Protein AF-A0A1A6GFJ4-F1 (afdb_monomer_lite)

Organism: Neotoma lepida (NCBI:txid56216)

Sequence (176 aa):
KAIGGKKDRSLFLFTDLIVCTTLKRKSGSLRRSSMSLYTAASVIDTASKYKMLWKLPLEDTDIIKGASQATNRENIQKAISRLDEDLAILSQMSKLSESLGFPHQSLDDALRDLSAAMHRDLSEKQALCYSLSFPPTKLELCATRPEGTDSFIFEFPHPDARLGFEQAFDEAKRKL

Radius of gyration: 27.98 Å; chains: 1; bounding box: 64×42×84 Å

Foldseek 3Di:
DDPDDDADWDWDDDLFKIWIWHFDPPPPDCPDDDDPPDDPVVPPPPPDRIDTDDMATLVQKDWPDCPVLVVVLVVLVVVLVVLVVVLVVLVVVLVVVVVDPDDDVVVNVVSVVVNVVSVVVSVVSVVVSVVSPDDLQKIWMWGQDPVGIDIDIDGHPDNVVVVVVVVVSVVSSVSD

Structure (mmCIF, N/CA/C/O backbone):
data_AF-A0A1A6GFJ4-F1
#
_entry.id   AF-A0A1A6GFJ4-F1
#
loop_
_atom_site.group_PDB
_atom_site.id
_atom_site.type_symbol
_atom_site.label_atom_id
_atom_site.label_alt_id
_atom_site.label_comp_id
_atom_site.label_asym_id
_atom_site.label_entity_id
_atom_site.label_seq_id
_atom_site.pdbx_PDB_ins_code
_atom_site.Cartn_x
_atom_site.Cartn_y
_atom_site.Cartn_z
_atom_site.occupancy
_atom_site.B_iso_or_equiv
_atom_site.auth_seq_id
_atom_site.auth_comp_id
_atom_site.auth_asym_id
_atom_site.auth_atom_id
_atom_site.pdbx_PDB_model_num
ATOM 1 N N . LYS A 1 1 ? 2.061 -20.038 1.003 1.00 26.20 1 LYS A N 1
ATOM 2 C CA . LYS A 1 1 ? 3.404 -20.649 0.809 1.00 26.20 1 LYS A CA 1
ATOM 3 C C . LYS A 1 1 ? 4.032 -19.986 -0.421 1.00 26.20 1 LYS A C 1
ATOM 5 O O . LYS A 1 1 ? 3.672 -20.348 -1.530 1.00 26.20 1 LYS A O 1
ATOM 10 N N . ALA A 1 2 ? 4.840 -18.936 -0.246 1.00 27.95 2 ALA A N 1
ATOM 11 C CA . ALA A 1 2 ? 5.428 -18.193 -1.365 1.00 27.95 2 ALA A CA 1
ATOM 12 C C . ALA A 1 2 ? 6.559 -19.024 -1.993 1.00 27.95 2 ALA A C 1
ATOM 14 O O . ALA A 1 2 ? 7.604 -19.238 -1.381 1.00 27.95 2 ALA A O 1
ATOM 15 N N . ILE A 1 3 ? 6.312 -19.564 -3.183 1.00 35.88 3 ILE A N 1
ATOM 16 C CA . ILE A 1 3 ? 7.264 -20.379 -3.938 1.00 35.88 3 ILE A CA 1
ATOM 17 C C . ILE A 1 3 ? 8.078 -19.423 -4.809 1.00 35.88 3 ILE A C 1
ATOM 19 O O . ILE A 1 3 ? 7.618 -18.982 -5.856 1.00 35.88 3 ILE A O 1
ATOM 23 N N . GLY A 1 4 ? 9.289 -19.082 -4.378 1.00 42.97 4 GLY A N 1
ATOM 24 C CA . GLY A 1 4 ? 10.203 -18.295 -5.200 1.00 42.97 4 GLY A CA 1
ATOM 25 C C . GLY A 1 4 ? 11.355 -17.731 -4.390 1.00 42.97 4 GLY A C 1
ATOM 26 O O . GLY A 1 4 ? 11.230 -16.665 -3.801 1.00 42.97 4 GLY A O 1
ATOM 27 N N . GLY A 1 5 ? 12.490 -18.435 -4.357 1.00 54.53 5 GLY A N 1
ATOM 28 C CA . GLY A 1 5 ? 13.730 -17.849 -3.844 1.00 54.53 5 GLY A CA 1
ATOM 29 C C . GLY A 1 5 ? 14.058 -16.548 -4.584 1.00 54.53 5 GLY A C 1
ATOM 30 O O . GLY A 1 5 ? 13.747 -16.429 -5.773 1.00 54.53 5 GLY A O 1
ATOM 31 N N . LYS A 1 6 ? 14.679 -15.584 -3.891 1.00 71.38 6 LYS A N 1
ATOM 32 C CA . LYS A 1 6 ? 15.153 -14.335 -4.503 1.00 71.38 6 LYS A CA 1
ATOM 33 C C . LYS A 1 6 ? 16.087 -14.692 -5.662 1.00 71.38 6 LYS A C 1
ATOM 35 O O . LYS A 1 6 ? 17.059 -15.423 -5.476 1.00 71.38 6 LYS A O 1
ATOM 40 N N . LYS A 1 7 ? 15.755 -14.253 -6.875 1.00 87.94 7 LYS A N 1
ATOM 41 C CA . LYS A 1 7 ? 16.585 -14.471 -8.061 1.00 87.94 7 LYS A CA 1
ATOM 42 C C . LYS A 1 7 ? 16.907 -13.120 -8.671 1.00 87.94 7 LYS A C 1
ATOM 44 O O . LYS A 1 7 ? 15.986 -12.380 -8.996 1.00 87.94 7 LYS A O 1
ATOM 49 N N . ASP A 1 8 ? 18.184 -12.870 -8.920 1.00 89.88 8 ASP A N 1
ATOM 50 C CA . ASP A 1 8 ? 18.610 -11.614 -9.526 1.00 89.88 8 ASP A CA 1
ATOM 51 C C . ASP A 1 8 ? 18.043 -11.464 -10.940 1.00 89.88 8 ASP A C 1
ATOM 53 O O . ASP A 1 8 ? 18.023 -12.403 -11.759 1.00 89.88 8 ASP A O 1
ATOM 57 N N . ARG A 1 9 ? 17.540 -10.262 -11.207 1.00 93.25 9 ARG A N 1
ATOM 58 C CA . ARG A 1 9 ? 16.952 -9.848 -12.477 1.00 93.25 9 ARG A CA 1
ATOM 59 C C . ARG A 1 9 ? 17.570 -8.537 -12.909 1.00 93.25 9 ARG A C 1
ATOM 61 O O . ARG A 1 9 ? 17.915 -7.708 -12.076 1.00 93.25 9 ARG A O 1
ATOM 68 N N . SER A 1 10 ? 17.679 -8.354 -14.217 1.00 93.25 10 SER A N 1
ATOM 69 C CA . SER A 1 10 ? 18.018 -7.058 -14.797 1.00 93.25 10 SER A CA 1
ATOM 70 C C . SER A 1 10 ? 16.806 -6.548 -15.556 1.00 93.25 10 SER A C 1
ATOM 72 O O . SER A 1 10 ? 16.303 -7.241 -16.448 1.00 93.25 10 SER A O 1
ATOM 74 N N . LEU A 1 11 ? 16.338 -5.369 -15.152 1.00 94.94 11 LEU A N 1
ATOM 75 C CA . LEU A 1 11 ? 15.303 -4.608 -15.834 1.00 94.94 11 LEU A CA 1
ATOM 76 C C . LEU A 1 11 ? 15.967 -3.625 -16.792 1.00 94.94 11 LEU A C 1
ATOM 78 O O . LEU A 1 11 ? 16.895 -2.914 -16.410 1.00 94.94 11 LEU A O 1
ATOM 82 N N . PHE A 1 12 ? 15.481 -3.601 -18.024 1.00 95.38 12 PHE A N 1
ATOM 83 C CA . PHE A 1 12 ? 15.865 -2.630 -19.035 1.00 95.38 12 PHE A CA 1
ATOM 84 C C . PHE A 1 12 ? 14.621 -1.837 -19.407 1.00 95.38 12 PHE A C 1
ATOM 86 O O . PHE A 1 12 ? 13.640 -2.414 -19.878 1.00 95.38 12 PHE A O 1
ATOM 93 N N . LEU A 1 13 ? 14.665 -0.534 -19.148 1.00 96.88 13 LEU A N 1
ATOM 94 C CA . LEU A 1 13 ? 13.612 0.405 -19.497 1.00 96.88 13 LEU A CA 1
ATOM 95 C C . LEU A 1 13 ? 14.000 1.106 -20.799 1.00 96.88 13 LEU A C 1
ATOM 97 O O . LEU A 1 13 ? 15.065 1.716 -20.881 1.00 96.88 13 LEU A O 1
ATOM 101 N N . PHE A 1 14 ? 13.142 0.990 -21.800 1.00 95.75 14 PHE A N 1
ATOM 102 C CA . PHE A 1 14 ? 13.232 1.705 -23.067 1.00 95.75 14 PHE A CA 1
ATOM 103 C C . PHE A 1 14 ? 12.116 2.756 -23.119 1.00 95.75 14 PHE A C 1
ATOM 105 O O . PHE A 1 14 ? 11.364 2.917 -22.161 1.00 95.75 14 PHE A O 1
ATOM 112 N N . THR A 1 15 ? 12.011 3.491 -24.223 1.00 94.31 15 THR A N 1
ATOM 113 C CA . THR A 1 15 ? 11.001 4.547 -24.387 1.00 94.31 15 THR A CA 1
ATOM 114 C C . THR A 1 15 ? 9.574 4.014 -24.457 1.00 94.31 15 THR A C 1
ATOM 116 O O . THR A 1 15 ? 8.662 4.705 -24.031 1.00 94.31 15 THR A O 1
ATOM 119 N N . ASP A 1 16 ? 9.389 2.798 -24.967 1.00 95.00 16 ASP A N 1
ATOM 120 C CA . AS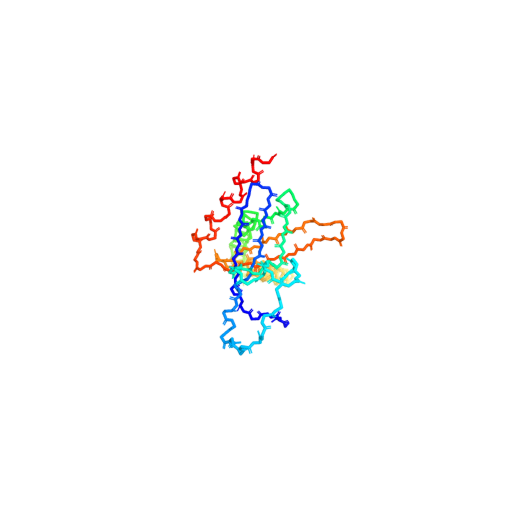P A 1 16 ? 8.098 2.178 -25.293 1.00 95.00 16 ASP A CA 1
ATOM 121 C C . ASP A 1 16 ? 7.903 0.792 -24.675 1.00 95.00 16 ASP A C 1
ATOM 123 O O . ASP A 1 16 ? 6.805 0.236 -24.709 1.00 95.00 16 ASP A O 1
ATOM 127 N N . LEU A 1 17 ? 8.953 0.220 -24.090 1.00 96.19 17 LEU A N 1
ATOM 128 C CA . LEU A 1 17 ? 8.920 -1.134 -23.565 1.00 96.19 17 LEU A CA 1
ATOM 129 C C . LEU A 1 17 ? 9.782 -1.296 -22.315 1.00 96.19 17 LEU A C 1
ATOM 131 O O . LEU A 1 17 ? 10.783 -0.610 -22.101 1.00 96.19 17 LEU A O 1
ATOM 135 N N . ILE A 1 18 ? 9.414 -2.279 -21.505 1.00 96.69 18 ILE A N 1
ATOM 136 C CA . ILE A 1 18 ? 10.206 -2.749 -20.375 1.00 96.69 18 ILE A CA 1
ATOM 137 C C . ILE A 1 18 ? 10.537 -4.228 -20.559 1.00 96.69 18 ILE A C 1
ATOM 139 O O . ILE A 1 18 ? 9.681 -5.050 -20.890 1.00 96.69 18 ILE A O 1
ATOM 143 N N . VAL A 1 19 ? 11.805 -4.585 -20.345 1.00 96.38 19 VAL A N 1
ATOM 144 C CA . VAL A 1 19 ? 12.305 -5.956 -20.503 1.00 96.38 19 VAL A CA 1
ATOM 145 C C . VAL A 1 19 ? 12.879 -6.461 -19.193 1.00 96.38 19 VAL A C 1
ATOM 147 O O . VAL A 1 19 ? 13.763 -5.837 -18.607 1.00 96.38 19 VAL A O 1
ATOM 150 N N . CYS A 1 20 ? 12.446 -7.649 -18.777 1.00 95.62 20 CYS A N 1
ATOM 151 C CA . CYS A 1 20 ? 13.065 -8.377 -17.681 1.00 95.62 20 CYS A CA 1
ATOM 152 C C . CYS A 1 20 ? 13.935 -9.510 -18.212 1.00 95.62 20 CYS A C 1
ATOM 154 O O . CYS A 1 20 ? 13.527 -10.326 -19.044 1.00 95.62 20 CYS A O 1
ATOM 156 N N . THR A 1 21 ? 15.145 -9.595 -17.677 1.00 94.56 21 THR A N 1
ATOM 157 C CA . THR A 1 21 ? 16.118 -10.620 -18.041 1.00 94.56 21 THR A CA 1
ATOM 158 C C . THR A 1 21 ? 16.730 -11.268 -16.805 1.00 94.56 21 THR A C 1
ATOM 160 O O . THR A 1 21 ? 16.633 -10.771 -15.680 1.00 94.56 21 THR A O 1
ATOM 163 N N . THR A 1 22 ? 17.407 -12.389 -17.019 1.00 92.94 22 THR A N 1
ATOM 164 C CA . THR A 1 22 ? 18.316 -12.988 -16.045 1.00 92.94 22 THR A CA 1
ATOM 165 C C . THR A 1 22 ? 19.691 -13.176 -16.667 1.00 92.94 22 THR A C 1
ATOM 167 O O . THR A 1 22 ? 19.824 -13.331 -17.883 1.00 92.94 22 THR A O 1
ATOM 170 N N . LEU A 1 23 ? 20.728 -13.171 -15.839 1.00 89.00 23 LEU A N 1
ATOM 171 C CA . LEU A 1 23 ? 22.085 -13.412 -16.300 1.00 89.00 23 LEU A CA 1
ATOM 172 C C . LEU A 1 23 ? 22.240 -14.877 -16.730 1.00 89.00 23 LEU A C 1
ATOM 174 O O . LEU A 1 23 ? 21.930 -15.788 -15.955 1.00 89.00 23 LEU A O 1
ATOM 178 N N . LYS A 1 24 ? 22.752 -15.132 -17.941 1.00 85.38 24 LYS A N 1
ATOM 179 C CA . LYS A 1 24 ? 23.176 -16.489 -18.302 1.00 85.38 24 LYS A CA 1
ATOM 180 C C . LYS A 1 24 ? 24.364 -16.844 -17.406 1.00 85.38 24 LYS A C 1
ATOM 182 O O . LYS A 1 24 ? 25.366 -16.129 -17.379 1.00 85.38 24 LYS A O 1
ATOM 187 N N . ARG A 1 25 ? 24.276 -17.944 -16.652 1.00 71.62 25 ARG A N 1
ATOM 188 C CA . ARG A 1 25 ? 25.460 -18.482 -15.966 1.00 71.62 25 ARG A CA 1
ATOM 189 C C . ARG A 1 25 ? 26.481 -18.837 -17.043 1.00 71.62 25 ARG A C 1
ATOM 191 O O . ARG A 1 25 ? 26.121 -19.507 -18.010 1.00 71.62 25 ARG A O 1
ATOM 198 N N . LYS A 1 26 ? 27.739 -18.415 -16.881 1.00 63.22 26 LYS A N 1
ATOM 199 C CA . LYS A 1 26 ? 28.838 -18.947 -17.694 1.00 63.22 26 LYS A CA 1
ATOM 200 C C . LYS A 1 26 ? 28.869 -20.454 -1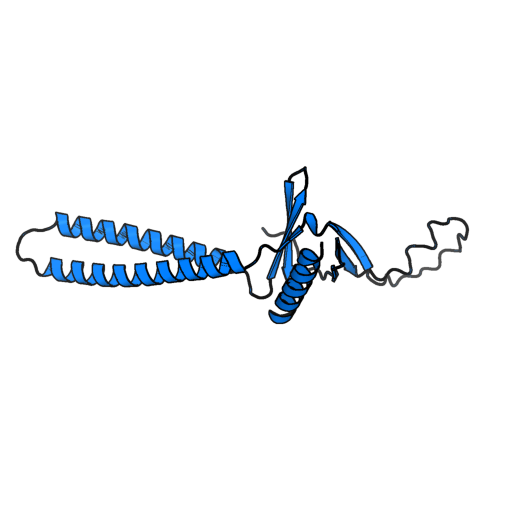7.449 1.00 63.22 26 LYS A C 1
ATOM 202 O O . LYS A 1 26 ? 29.291 -20.889 -16.382 1.00 63.22 26 LYS A O 1
ATOM 207 N N . SER A 1 27 ? 28.351 -21.241 -18.388 1.00 52.84 27 SER A N 1
ATOM 208 C CA . SER A 1 27 ? 28.453 -22.694 -18.317 1.00 52.84 27 SER A CA 1
ATOM 209 C C . SER A 1 27 ? 29.914 -23.054 -18.561 1.00 52.84 27 SER A C 1
ATOM 211 O O . SER A 1 27 ? 30.377 -23.127 -19.697 1.00 52.84 27 SER A O 1
ATOM 213 N N . GLY A 1 28 ? 30.676 -23.178 -17.476 1.00 56.59 28 GLY A N 1
ATOM 214 C CA . GLY A 1 28 ? 32.055 -23.644 -17.486 1.00 56.59 28 GLY A CA 1
ATOM 215 C C . GLY A 1 28 ? 32.105 -25.146 -17.732 1.00 56.59 28 GLY A C 1
ATOM 216 O O . GLY A 1 28 ? 32.397 -25.912 -16.824 1.00 56.59 28 GLY A O 1
ATOM 217 N N . SER A 1 29 ? 31.791 -25.580 -18.950 1.00 47.69 29 SER A N 1
ATOM 218 C CA . SER A 1 29 ? 32.209 -26.886 -19.454 1.00 47.69 29 SER A CA 1
ATOM 219 C C . SER A 1 29 ? 32.197 -26.865 -20.975 1.00 47.69 29 SER A C 1
ATOM 221 O O . SER A 1 29 ? 31.278 -27.346 -21.633 1.00 47.69 29 SER A O 1
ATOM 223 N N . LEU A 1 30 ? 33.243 -26.275 -21.551 1.00 50.09 30 LEU A N 1
ATOM 224 C CA . LEU A 1 30 ? 33.555 -26.443 -22.962 1.00 50.09 30 LEU A CA 1
ATOM 225 C C . LEU A 1 30 ? 34.205 -27.827 -23.134 1.00 50.09 30 LEU A C 1
ATOM 227 O O . LEU A 1 30 ? 35.406 -27.942 -23.372 1.00 50.09 30 LEU A O 1
ATOM 231 N N . ARG A 1 31 ? 33.437 -28.912 -22.966 1.00 55.81 31 ARG A N 1
ATOM 232 C CA . ARG A 1 31 ? 33.874 -30.201 -23.513 1.00 55.81 31 ARG A CA 1
ATOM 233 C C . ARG A 1 31 ? 33.722 -30.106 -25.023 1.00 55.81 31 ARG A C 1
ATOM 235 O O . ARG A 1 31 ? 32.635 -30.243 -25.560 1.00 55.81 31 ARG A O 1
ATOM 242 N N . ARG A 1 32 ? 34.852 -29.781 -25.649 1.00 56.66 32 ARG A N 1
ATOM 243 C CA . ARG A 1 32 ? 35.196 -29.842 -27.071 1.00 56.66 32 ARG A CA 1
ATOM 244 C C . ARG A 1 32 ? 34.301 -30.822 -27.851 1.00 56.66 32 ARG A C 1
ATOM 246 O O . ARG A 1 32 ? 34.631 -31.994 -27.978 1.00 56.66 32 ARG A O 1
ATOM 253 N N . SER A 1 33 ? 33.185 -30.339 -28.386 1.00 46.16 33 SER A N 1
ATOM 254 C CA . SER A 1 33 ? 32.426 -31.038 -29.422 1.00 46.16 33 SER A CA 1
ATOM 255 C C . SER A 1 33 ? 32.731 -30.360 -30.751 1.00 46.16 33 SER A C 1
ATOM 257 O O . SER A 1 33 ? 32.614 -29.142 -30.885 1.00 46.16 33 SER A O 1
ATOM 259 N N . SER A 1 34 ? 33.225 -31.165 -31.685 1.00 50.19 34 SER A N 1
ATOM 260 C CA . SER A 1 34 ? 33.659 -30.811 -33.033 1.00 50.19 34 SER A CA 1
ATOM 261 C C . SER A 1 34 ? 32.699 -29.854 -33.745 1.00 50.19 34 SER A C 1
ATOM 263 O O . SER A 1 34 ? 31.484 -30.025 -33.687 1.00 50.19 34 SER A O 1
ATOM 265 N N . MET A 1 35 ? 33.281 -28.864 -34.427 1.00 47.00 35 MET A N 1
ATOM 266 C CA . MET A 1 35 ? 32.618 -27.889 -35.296 1.00 47.00 35 MET A CA 1
ATOM 267 C C . MET A 1 35 ? 31.485 -28.500 -36.136 1.00 47.00 35 MET A C 1
ATOM 269 O O . MET A 1 35 ? 31.736 -29.353 -36.982 1.00 47.00 35 MET A O 1
ATOM 273 N N . SER A 1 36 ? 30.269 -27.975 -35.971 1.00 45.28 36 SER A N 1
ATOM 274 C CA . SER A 1 36 ? 29.241 -27.975 -37.016 1.00 45.28 36 SER A CA 1
ATOM 275 C C . SER A 1 36 ? 29.074 -26.529 -37.483 1.00 45.28 36 SER A C 1
ATOM 277 O O . SER A 1 36 ? 28.460 -25.711 -36.800 1.00 45.28 36 SER A O 1
ATOM 279 N N . LEU A 1 37 ? 29.714 -26.189 -38.607 1.00 47.44 37 LEU A N 1
ATOM 280 C CA . LEU A 1 37 ? 29.766 -24.833 -39.176 1.00 47.44 37 LEU A CA 1
ATOM 281 C C . LEU A 1 37 ? 28.584 -24.503 -40.108 1.00 47.44 37 LEU A C 1
ATOM 283 O O . LEU A 1 37 ? 28.630 -23.503 -40.816 1.00 47.44 37 LEU A O 1
ATOM 287 N N . TYR A 1 38 ? 27.509 -25.297 -40.112 1.00 45.84 38 TYR A N 1
ATOM 288 C CA . TYR A 1 38 ? 26.430 -25.147 -41.097 1.00 45.84 38 TYR A CA 1
ATOM 289 C C . TYR A 1 38 ? 25.044 -25.152 -40.459 1.00 45.84 38 TYR A C 1
ATOM 291 O O . TYR A 1 38 ? 24.219 -26.031 -40.697 1.00 45.84 38 TYR A O 1
ATOM 299 N N . THR A 1 39 ? 24.762 -24.153 -39.628 1.00 53.16 39 THR A N 1
ATOM 300 C CA . THR A 1 39 ? 23.376 -23.739 -39.370 1.00 53.16 39 THR A CA 1
ATOM 301 C C . THR A 1 39 ? 23.381 -22.307 -38.855 1.00 53.16 39 THR A C 1
ATOM 303 O O . THR A 1 39 ? 23.993 -22.023 -37.834 1.00 53.16 39 THR A O 1
ATOM 306 N N . ALA A 1 40 ? 22.686 -21.388 -39.532 1.00 52.03 40 ALA A N 1
ATOM 307 C CA . ALA A 1 40 ? 22.601 -19.975 -39.135 1.00 52.03 40 ALA A CA 1
ATOM 308 C C . ALA A 1 40 ? 22.084 -19.769 -37.691 1.00 52.03 40 ALA A C 1
ATOM 310 O O . ALA A 1 40 ? 22.301 -18.721 -37.096 1.00 52.03 40 ALA A O 1
ATOM 311 N N . ALA A 1 41 ? 21.457 -20.789 -37.097 1.00 49.38 41 ALA A N 1
ATOM 312 C CA . ALA A 1 41 ? 21.028 -20.805 -35.703 1.00 49.38 41 ALA A CA 1
ATOM 313 C C . ALA A 1 41 ? 22.164 -21.018 -34.673 1.00 49.38 41 ALA A C 1
ATOM 315 O O . ALA A 1 41 ? 21.981 -20.672 -33.508 1.00 49.38 41 ALA A O 1
ATOM 316 N N . SER A 1 42 ? 23.328 -21.570 -35.049 1.00 45.84 42 SER A N 1
ATOM 317 C CA . SER A 1 42 ? 24.394 -21.921 -34.088 1.00 45.84 42 SER A CA 1
ATOM 318 C C . SER A 1 42 ? 25.323 -20.754 -33.723 1.00 45.84 42 SER A C 1
ATOM 320 O O . SER A 1 42 ? 25.977 -20.793 -32.682 1.00 45.84 42 SER A O 1
ATOM 322 N N . VAL A 1 43 ? 25.346 -19.691 -34.532 1.00 49.38 43 VAL A N 1
ATOM 323 C CA . VAL A 1 43 ? 26.194 -18.499 -34.333 1.00 49.38 43 VAL A CA 1
ATOM 324 C C . VAL A 1 43 ? 25.568 -17.425 -33.435 1.00 49.38 43 VAL A C 1
ATOM 326 O O . VAL A 1 43 ? 26.254 -16.479 -33.061 1.00 49.38 43 VAL A O 1
ATOM 329 N N . ILE A 1 44 ? 24.292 -17.551 -33.052 1.00 50.56 44 ILE A N 1
ATOM 330 C CA . ILE A 1 44 ? 23.542 -16.409 -32.497 1.00 50.56 44 ILE A CA 1
ATOM 331 C C . ILE A 1 44 ? 23.483 -16.393 -30.957 1.00 50.56 44 ILE A C 1
ATOM 333 O O . ILE A 1 44 ? 23.373 -15.317 -30.375 1.00 50.56 44 ILE A O 1
ATOM 337 N N . ASP A 1 45 ? 23.611 -17.523 -30.248 1.00 52.34 45 ASP A N 1
ATOM 338 C CA . ASP A 1 45 ? 23.200 -17.554 -28.825 1.00 52.34 45 ASP A CA 1
ATOM 339 C C . ASP A 1 45 ? 24.316 -17.686 -27.765 1.00 52.34 45 ASP A C 1
ATOM 341 O O . ASP A 1 45 ? 24.039 -17.682 -26.559 1.00 52.34 45 ASP A O 1
ATOM 345 N N . THR A 1 46 ? 25.591 -17.741 -28.161 1.00 51.50 46 THR A N 1
ATOM 346 C CA . THR A 1 46 ? 26.716 -17.869 -27.207 1.00 51.50 46 THR A CA 1
ATOM 347 C C . THR A 1 46 ? 27.300 -16.535 -26.727 1.00 51.50 46 THR A C 1
ATOM 349 O O . THR A 1 46 ? 27.999 -16.519 -25.715 1.00 51.50 46 THR A O 1
ATOM 352 N N . ALA A 1 47 ? 26.992 -15.413 -27.390 1.00 60.69 47 ALA A N 1
ATOM 353 C CA . ALA A 1 47 ? 27.530 -14.088 -27.046 1.00 60.69 47 ALA A CA 1
ATOM 354 C C . ALA A 1 47 ? 26.670 -13.310 -26.029 1.00 60.69 47 ALA A C 1
ATOM 356 O O . ALA A 1 47 ? 27.176 -12.473 -25.277 1.00 60.69 47 ALA A O 1
ATOM 357 N N . SER A 1 48 ? 25.364 -13.581 -25.977 1.00 70.50 48 SER A N 1
ATOM 358 C CA . SER A 1 48 ? 24.420 -12.801 -25.171 1.00 70.50 48 SER A CA 1
ATOM 359 C C . SER A 1 48 ? 24.544 -13.111 -23.675 1.00 70.50 48 SER A C 1
ATOM 361 O O . SER A 1 48 ? 24.169 -14.187 -23.210 1.00 70.50 48 SER A O 1
ATOM 363 N N . LYS A 1 49 ? 25.024 -12.126 -22.899 1.00 83.88 49 LYS A N 1
ATOM 364 C CA . LYS A 1 49 ? 25.179 -12.177 -21.427 1.00 83.88 49 LYS A CA 1
ATOM 365 C C . LYS A 1 49 ? 23.848 -12.411 -20.689 1.00 83.88 49 LYS A C 1
ATOM 367 O O . LYS A 1 49 ? 23.832 -12.964 -19.587 1.00 83.88 49 LYS A O 1
ATOM 372 N N . TYR A 1 50 ? 22.736 -12.000 -21.294 1.00 89.25 50 TYR A N 1
ATOM 373 C CA . TYR A 1 50 ? 21.401 -12.037 -20.704 1.00 89.25 50 TYR A CA 1
ATOM 374 C C . TYR A 1 50 ? 20.491 -13.034 -21.427 1.00 89.25 50 TYR A C 1
ATOM 376 O O . TYR A 1 50 ? 20.552 -13.193 -22.644 1.00 89.25 50 TYR A O 1
ATOM 384 N N . LYS A 1 51 ? 19.621 -13.695 -20.660 1.00 91.12 51 LYS A N 1
ATOM 385 C CA . LYS A 1 51 ? 18.456 -14.433 -21.152 1.00 91.12 51 LYS A CA 1
ATOM 386 C C . LYS A 1 51 ? 17.214 -13.592 -20.874 1.00 91.12 51 LYS A C 1
ATOM 388 O O . LYS A 1 51 ? 16.930 -13.294 -19.712 1.00 91.12 51 LYS A O 1
ATOM 393 N N . MET A 1 52 ? 16.474 -13.238 -21.921 1.0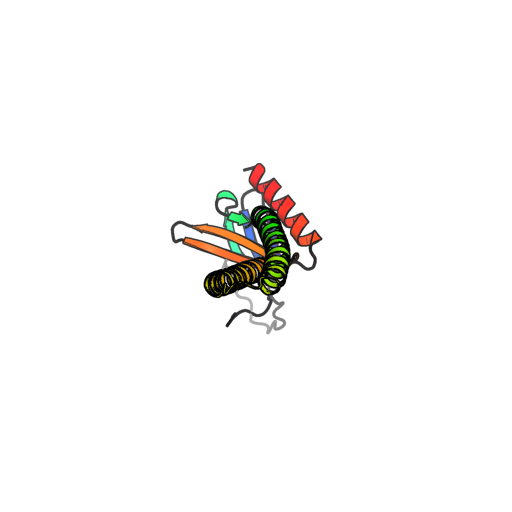0 93.06 52 MET A N 1
ATOM 394 C CA . MET A 1 52 ? 15.182 -12.564 -21.785 1.00 93.06 52 MET A CA 1
ATOM 395 C C . MET A 1 52 ? 14.169 -13.491 -21.106 1.00 93.06 52 MET A C 1
ATOM 397 O O . MET A 1 52 ? 14.108 -14.681 -21.417 1.00 93.06 52 MET A O 1
ATOM 401 N N . LEU A 1 53 ? 13.411 -12.949 -20.155 1.00 93.69 53 LEU A N 1
ATOM 402 C CA . LEU A 1 53 ? 12.321 -13.652 -19.479 1.00 93.69 53 LEU A CA 1
ATOM 403 C C . LEU A 1 53 ? 10.975 -13.196 -20.021 1.00 93.69 53 LEU A C 1
ATOM 405 O O . LEU A 1 53 ? 10.152 -14.026 -20.385 1.00 93.69 53 LEU A O 1
ATOM 409 N N . TRP A 1 54 ? 10.784 -11.883 -20.097 1.00 94.25 54 TRP A N 1
ATOM 410 C CA . TRP A 1 54 ? 9.600 -11.263 -20.668 1.00 94.25 54 TRP A CA 1
ATOM 411 C C . TRP A 1 54 ? 9.921 -9.847 -21.140 1.00 94.25 54 TRP A C 1
ATOM 413 O O . TRP A 1 54 ? 10.910 -9.242 -20.715 1.00 94.25 54 TRP A O 1
ATOM 423 N N . LYS A 1 55 ? 9.060 -9.332 -22.013 1.00 95.00 55 LYS A N 1
ATOM 424 C CA . LYS A 1 55 ? 8.999 -7.932 -22.425 1.00 95.00 55 LYS A CA 1
ATOM 425 C C . LYS A 1 55 ? 7.540 -7.489 -22.399 1.00 95.00 55 LYS A C 1
ATOM 427 O O . LYS A 1 55 ? 6.669 -8.307 -22.693 1.00 95.00 55 LYS A O 1
ATOM 432 N N . LEU A 1 56 ? 7.297 -6.238 -22.042 1.00 95.50 56 LEU A N 1
ATOM 433 C CA . LEU A 1 56 ? 5.962 -5.657 -21.949 1.00 95.50 56 LEU A CA 1
ATOM 434 C C . LEU A 1 56 ? 5.966 -4.267 -22.600 1.00 95.50 56 LEU A C 1
ATOM 436 O O . LEU A 1 56 ? 6.943 -3.537 -22.396 1.00 95.50 56 LEU A O 1
ATOM 440 N N . PRO A 1 57 ? 4.917 -3.896 -23.355 1.00 95.50 57 PRO A N 1
ATOM 441 C CA . PRO A 1 57 ? 4.690 -2.513 -23.760 1.00 95.50 57 PRO A CA 1
ATOM 442 C C . PRO A 1 57 ? 4.519 -1.628 -22.525 1.00 95.50 57 PRO A C 1
ATOM 444 O O . PRO A 1 57 ? 3.879 -2.027 -21.548 1.00 95.50 57 PRO A O 1
ATOM 447 N N . LEU A 1 58 ? 5.093 -0.427 -22.547 1.00 94.94 58 LEU A N 1
ATOM 448 C CA . LEU A 1 58 ? 4.899 0.527 -21.459 1.00 94.94 58 LEU A CA 1
ATOM 449 C C . LEU A 1 58 ? 3.468 1.060 -21.422 1.00 94.94 58 LEU A C 1
ATOM 451 O O . LEU A 1 58 ? 2.974 1.311 -20.330 1.00 94.94 58 LEU A O 1
ATOM 455 N N . GLU A 1 59 ? 2.783 1.179 -22.561 1.00 93.94 59 GLU A N 1
ATOM 456 C CA . GLU A 1 59 ? 1.365 1.568 -22.612 1.00 93.94 59 GLU A CA 1
ATOM 457 C C . GLU A 1 59 ? 0.492 0.688 -21.699 1.00 93.94 59 GLU A C 1
ATOM 459 O O . GLU A 1 59 ? -0.286 1.218 -20.907 1.00 93.94 59 GLU A O 1
ATOM 464 N N . ASP A 1 60 ? 0.753 -0.622 -21.691 1.00 92.88 60 ASP A N 1
ATOM 465 C CA . ASP A 1 60 ? -0.001 -1.628 -20.936 1.00 92.88 60 ASP A CA 1
ATOM 466 C C . ASP A 1 60 ? 0.544 -1.906 -19.525 1.00 92.88 60 ASP A C 1
ATOM 468 O O . ASP A 1 60 ? -0.017 -2.724 -18.792 1.00 92.88 60 ASP A O 1
ATOM 472 N N . THR A 1 61 ? 1.666 -1.291 -19.137 1.00 93.12 61 THR A N 1
ATOM 473 C CA . THR A 1 61 ? 2.339 -1.573 -17.859 1.00 93.12 61 THR A CA 1
ATOM 474 C C . THR A 1 61 ? 2.203 -0.401 -16.906 1.00 93.12 61 THR A C 1
ATOM 476 O O . THR A 1 61 ? 2.592 0.700 -17.260 1.00 93.12 61 THR A O 1
ATOM 479 N N . ASP A 1 62 ? 1.782 -0.616 -15.667 1.00 90.69 62 ASP A N 1
ATOM 480 C CA . ASP A 1 62 ? 1.728 0.415 -14.634 1.00 90.69 62 ASP A CA 1
ATOM 481 C C . ASP A 1 62 ? 2.537 0.008 -13.403 1.00 90.69 62 ASP A C 1
ATOM 483 O O . ASP A 1 62 ? 2.521 -1.141 -12.962 1.00 90.69 62 ASP A O 1
ATOM 487 N N . ILE A 1 63 ? 3.240 0.973 -12.808 1.00 89.50 63 ILE A N 1
ATOM 488 C CA . ILE A 1 63 ? 3.736 0.817 -11.441 1.00 89.50 63 ILE A CA 1
ATOM 489 C C . ILE A 1 63 ? 2.530 0.980 -10.524 1.00 89.50 63 ILE A C 1
ATOM 491 O O . ILE A 1 63 ? 1.858 2.014 -10.582 1.00 89.50 63 ILE A O 1
ATOM 495 N N . ILE A 1 64 ? 2.282 0.011 -9.638 1.00 82.50 64 ILE A N 1
ATOM 496 C CA . ILE A 1 64 ? 1.341 0.221 -8.537 1.00 82.50 64 ILE A CA 1
ATOM 497 C C . ILE A 1 64 ? 1.990 1.232 -7.601 1.00 82.50 64 ILE A C 1
ATOM 499 O O . ILE A 1 64 ? 2.766 0.899 -6.701 1.00 82.50 64 ILE A O 1
ATOM 503 N N . LYS A 1 65 ? 1.733 2.511 -7.878 1.00 65.44 65 LYS A N 1
ATOM 504 C CA . LYS A 1 65 ? 2.398 3.592 -7.176 1.00 65.44 65 LYS A CA 1
ATOM 505 C C . LYS A 1 65 ? 1.974 3.564 -5.728 1.00 65.44 65 LYS A C 1
ATOM 507 O O . LYS A 1 65 ? 0.807 3.755 -5.373 1.00 65.44 65 LYS A O 1
ATOM 512 N N . GLY A 1 66 ? 3.001 3.491 -4.896 1.00 53.62 66 GLY A N 1
ATOM 513 C CA . GLY A 1 66 ? 2.919 3.785 -3.487 1.00 53.62 66 GLY A CA 1
ATOM 514 C C . GLY A 1 66 ? 2.296 5.153 -3.185 1.00 53.62 66 GLY A C 1
ATOM 515 O O . GLY A 1 66 ? 2.007 5.390 -2.038 1.00 53.62 66 GLY A O 1
ATOM 516 N N . ALA A 1 67 ? 2.062 6.063 -4.141 1.00 42.22 67 ALA A N 1
ATOM 517 C CA . ALA A 1 67 ? 1.431 7.366 -3.889 1.00 42.22 67 ALA A CA 1
ATOM 518 C C . ALA A 1 67 ? -0.045 7.256 -3.455 1.00 42.22 67 ALA A C 1
ATOM 520 O O . ALA A 1 67 ? -0.448 7.917 -2.496 1.00 42.22 67 ALA A O 1
ATOM 521 N N . SER A 1 68 ? -0.830 6.378 -4.095 1.00 47.59 68 SER A N 1
ATOM 522 C CA . SER A 1 68 ? -2.188 6.043 -3.636 1.00 47.59 68 SER A CA 1
ATOM 523 C C . SER A 1 68 ? -2.125 5.270 -2.318 1.00 47.59 68 SER A C 1
ATOM 525 O O . SER A 1 68 ? -2.859 5.575 -1.390 1.00 47.59 68 SER A O 1
ATOM 527 N N . GLN A 1 69 ? -1.168 4.351 -2.179 1.00 54.72 69 GLN A N 1
ATOM 528 C CA . GLN A 1 69 ? -0.927 3.625 -0.929 1.00 54.72 69 GLN A CA 1
ATOM 529 C C . GLN A 1 69 ? -0.429 4.528 0.210 1.00 54.72 69 GLN A C 1
ATOM 531 O O . GLN A 1 69 ? -0.729 4.254 1.356 1.00 54.72 69 GLN A O 1
ATOM 536 N N . ALA A 1 70 ? 0.322 5.595 -0.064 1.00 55.94 70 ALA A N 1
ATOM 537 C CA . ALA A 1 70 ? 0.952 6.468 0.924 1.00 55.94 70 ALA A CA 1
ATOM 538 C C . ALA A 1 70 ? -0.048 7.490 1.440 1.00 55.94 70 ALA A C 1
ATOM 540 O O . ALA A 1 70 ? -0.125 7.676 2.647 1.00 55.94 70 ALA A O 1
ATOM 541 N N . THR A 1 71 ? -0.847 8.083 0.548 1.00 57.62 71 THR A N 1
ATOM 542 C CA . THR A 1 71 ? -2.008 8.895 0.939 1.00 57.62 71 THR A CA 1
ATOM 543 C C . THR A 1 71 ? -3.053 8.042 1.654 1.00 57.62 71 THR A C 1
ATOM 545 O O . THR A 1 71 ? -3.535 8.435 2.710 1.00 57.62 71 THR A O 1
ATOM 548 N N . ASN A 1 72 ? -3.346 6.832 1.166 1.00 67.19 72 ASN A N 1
ATOM 549 C CA . ASN A 1 72 ? -4.237 5.891 1.851 1.00 67.19 72 ASN A CA 1
ATOM 550 C C . ASN A 1 72 ? -3.673 5.457 3.217 1.00 67.19 72 ASN A C 1
ATOM 552 O O . ASN A 1 72 ? -4.388 5.481 4.210 1.00 67.19 72 ASN A O 1
ATOM 556 N N . ARG A 1 73 ? -2.371 5.173 3.322 1.00 73.56 73 ARG A N 1
ATOM 557 C CA . ARG A 1 73 ? -1.692 4.862 4.590 1.00 73.56 73 ARG A CA 1
ATOM 558 C C . ARG A 1 73 ? -1.721 6.042 5.549 1.00 73.56 73 ARG A C 1
ATOM 560 O O . ARG A 1 73 ? -1.974 5.840 6.727 1.00 73.56 73 ARG A O 1
ATOM 567 N N . GLU A 1 74 ? -1.472 7.257 5.071 1.00 78.50 74 GLU A N 1
ATOM 568 C CA . GLU A 1 74 ? -1.568 8.467 5.890 1.00 78.50 74 GLU A CA 1
ATOM 569 C C . GLU A 1 74 ? -3.000 8.664 6.402 1.00 78.50 74 GLU A C 1
ATOM 571 O O . GLU A 1 74 ? -3.200 8.944 7.581 1.00 78.50 74 GLU A O 1
ATOM 576 N N . ASN A 1 75 ? -4.004 8.437 5.553 1.00 82.06 75 ASN A N 1
ATOM 577 C CA . ASN A 1 75 ? -5.412 8.496 5.939 1.00 82.06 75 ASN A CA 1
ATOM 578 C C . ASN A 1 75 ? -5.781 7.405 6.956 1.00 82.06 75 ASN A C 1
ATOM 580 O O . ASN A 1 75 ? -6.458 7.698 7.939 1.00 82.06 75 ASN A O 1
ATOM 584 N N . ILE A 1 76 ? -5.310 6.169 6.766 1.00 87.88 76 ILE A N 1
ATOM 585 C CA . ILE A 1 76 ? -5.501 5.063 7.715 1.00 87.88 76 ILE A CA 1
ATOM 586 C C . ILE A 1 76 ? -4.808 5.378 9.041 1.00 87.88 76 ILE A C 1
ATOM 588 O O . ILE A 1 76 ? -5.394 5.165 10.095 1.00 87.88 76 ILE A O 1
ATOM 592 N N . GLN A 1 77 ? -3.601 5.944 9.010 1.00 88.12 77 GLN A N 1
ATOM 593 C CA . GLN A 1 77 ? -2.879 6.334 10.217 1.00 88.12 77 GLN A CA 1
ATOM 594 C C . GLN A 1 77 ? -3.601 7.455 10.973 1.00 88.12 77 GLN A C 1
ATOM 596 O O . GLN A 1 77 ? -3.706 7.383 12.194 1.00 88.12 77 GLN A O 1
ATOM 601 N N . LYS A 1 78 ? -4.155 8.446 10.262 1.00 92.88 78 LYS A N 1
ATOM 602 C CA . LYS A 1 78 ? -5.019 9.482 10.854 1.00 92.88 78 LYS A CA 1
ATOM 603 C C . LYS A 1 78 ? -6.277 8.878 11.480 1.00 92.88 78 LYS A C 1
ATOM 605 O O . LYS A 1 78 ? -6.663 9.286 12.569 1.00 92.88 78 LYS A O 1
ATOM 610 N N . ALA A 1 79 ? -6.900 7.901 10.820 1.00 93.06 79 ALA A N 1
ATOM 611 C CA . ALA A 1 79 ? -8.066 7.203 11.357 1.00 93.06 79 ALA A CA 1
ATOM 612 C C . ALA A 1 79 ? -7.730 6.394 12.622 1.00 93.06 79 ALA A C 1
ATOM 614 O O . ALA A 1 79 ? -8.498 6.439 13.576 1.00 93.06 79 ALA A O 1
ATOM 615 N N . ILE A 1 80 ? -6.575 5.718 12.656 1.00 95.19 80 ILE A N 1
ATOM 616 C CA . ILE A 1 80 ? -6.061 5.019 13.847 1.00 95.19 80 ILE A CA 1
ATOM 617 C C . ILE A 1 80 ? -5.876 6.007 15.001 1.00 95.19 80 ILE A C 1
ATOM 619 O O . ILE A 1 80 ? -6.442 5.796 16.066 1.00 95.19 80 ILE A O 1
ATOM 623 N N . SER A 1 81 ? -5.162 7.116 14.775 1.00 95.94 81 SER A N 1
ATOM 624 C CA . SER A 1 81 ? -4.932 8.126 15.816 1.00 95.94 81 SER A CA 1
ATOM 625 C C . SER A 1 81 ? -6.236 8.711 16.358 1.00 95.94 81 SER A C 1
ATOM 627 O O . SER A 1 81 ? -6.381 8.866 17.564 1.00 95.94 81 SER A O 1
ATOM 629 N N . ARG A 1 82 ? -7.215 8.968 15.484 1.00 96.62 82 ARG A N 1
ATOM 630 C CA . ARG A 1 82 ? -8.544 9.419 15.905 1.00 96.62 82 ARG A CA 1
ATOM 631 C C . ARG A 1 82 ? -9.278 8.369 16.746 1.00 96.62 82 ARG A C 1
ATOM 633 O O . ARG A 1 82 ? -9.884 8.727 17.746 1.00 96.62 82 ARG A O 1
ATOM 640 N N . LEU A 1 83 ? -9.232 7.093 16.360 1.00 97.25 83 LEU A N 1
ATOM 641 C CA . LEU A 1 83 ? -9.845 6.013 17.142 1.00 97.25 83 LEU A CA 1
ATOM 642 C C . LEU A 1 83 ? -9.194 5.873 18.524 1.00 97.25 83 LEU A C 1
ATOM 644 O O . LEU A 1 83 ? -9.908 5.652 19.497 1.00 97.25 8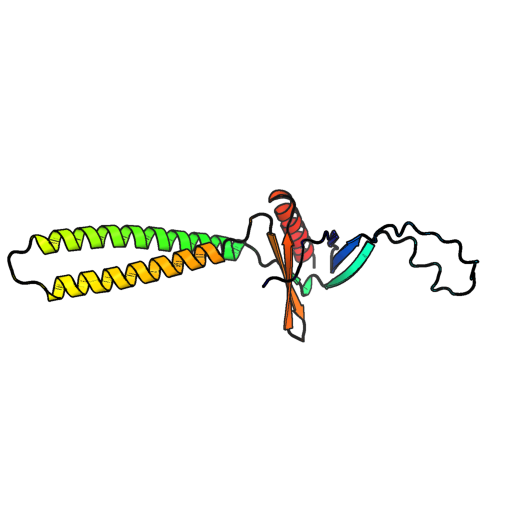3 LEU A O 1
ATOM 648 N N . ASP A 1 84 ? -7.873 6.034 18.622 1.00 97.56 84 ASP A N 1
ATOM 649 C CA . ASP A 1 84 ? -7.157 6.037 19.903 1.00 97.56 84 ASP A CA 1
ATOM 650 C C . ASP A 1 84 ? -7.596 7.216 20.794 1.00 97.56 84 ASP A C 1
ATOM 652 O O . ASP A 1 84 ? -7.840 7.037 21.990 1.00 97.56 84 ASP A O 1
ATOM 656 N N . GLU A 1 85 ? -7.748 8.413 20.217 1.00 97.81 85 GLU A N 1
ATOM 657 C CA . GLU A 1 85 ? -8.278 9.594 20.915 1.00 97.81 85 GLU A CA 1
ATOM 658 C C . GLU A 1 85 ? -9.721 9.372 21.393 1.00 97.81 85 GLU A C 1
ATOM 660 O O . GLU A 1 85 ? -10.032 9.598 22.565 1.00 97.81 85 GLU A O 1
ATOM 665 N N . ASP A 1 86 ? -10.593 8.870 20.518 1.00 97.75 86 ASP A N 1
ATOM 666 C CA . ASP A 1 86 ? -11.992 8.591 20.844 1.00 97.75 86 ASP A CA 1
ATOM 667 C C . ASP A 1 86 ? -12.101 7.493 21.930 1.00 97.75 86 ASP A C 1
ATOM 669 O O . ASP A 1 86 ? -12.930 7.595 22.837 1.00 97.75 86 ASP A O 1
ATOM 673 N N . LEU A 1 87 ? -11.234 6.468 21.911 1.00 97.75 87 LEU A N 1
ATOM 674 C CA . LEU A 1 87 ? -11.160 5.443 22.964 1.00 97.75 87 LEU A CA 1
ATOM 675 C C . LEU A 1 87 ? -10.719 6.034 24.309 1.00 97.75 87 LEU A C 1
ATOM 677 O O . LEU A 1 87 ? -11.226 5.624 25.358 1.00 97.75 87 LEU A O 1
ATOM 681 N N . ALA A 1 88 ? -9.809 7.011 24.302 1.00 97.56 88 ALA A N 1
ATOM 682 C CA . ALA A 1 88 ? -9.417 7.722 25.514 1.00 97.56 88 ALA A CA 1
ATOM 683 C C . ALA A 1 88 ? -10.592 8.523 26.104 1.00 97.56 88 ALA A C 1
ATOM 685 O O . ALA A 1 88 ? -10.806 8.490 27.318 1.00 97.56 88 ALA A O 1
ATOM 686 N N . ILE A 1 89 ? -11.393 9.179 25.257 1.00 97.88 89 ILE A N 1
ATOM 687 C CA . ILE A 1 89 ? -12.624 9.870 25.672 1.00 97.88 89 ILE A CA 1
ATOM 688 C C . ILE A 1 89 ? -13.631 8.868 26.243 1.00 97.88 89 ILE A C 1
ATOM 690 O O . ILE A 1 89 ? -14.176 9.086 27.325 1.00 97.88 89 ILE A O 1
ATOM 694 N N . LEU A 1 90 ? -13.849 7.739 25.566 1.00 97.50 90 LEU A N 1
ATOM 695 C CA . LEU A 1 90 ? -14.790 6.716 26.018 1.00 97.50 90 LEU A CA 1
ATOM 696 C C . LEU A 1 90 ? -14.386 6.119 27.375 1.00 97.50 90 LEU A C 1
ATOM 698 O O . LEU A 1 90 ? -15.236 5.889 28.235 1.00 97.50 90 LEU A O 1
ATOM 702 N N . SER A 1 91 ? -13.085 5.936 27.605 1.00 96.75 91 SER A N 1
ATOM 703 C CA . SER A 1 91 ? -12.540 5.528 28.903 1.00 96.75 91 SER A CA 1
ATOM 704 C C . SER A 1 91 ? -12.850 6.552 30.006 1.00 96.75 91 SER A C 1
ATOM 706 O O . SER A 1 91 ? -13.274 6.183 31.103 1.00 96.75 91 SER A O 1
ATOM 708 N N . GLN A 1 92 ? -12.739 7.853 29.709 1.00 97.62 92 GLN A N 1
ATOM 709 C CA . GLN A 1 92 ? -13.159 8.909 30.640 1.00 97.62 92 GLN A CA 1
ATOM 710 C C . GLN A 1 92 ? -14.669 8.879 30.907 1.00 97.62 92 GLN A C 1
ATOM 712 O O . GLN A 1 92 ? -15.078 9.030 32.056 1.00 97.62 92 GLN A O 1
ATOM 717 N N . MET A 1 93 ? -15.495 8.650 29.882 1.00 97.06 93 MET A N 1
ATOM 718 C CA . MET A 1 93 ? -16.949 8.523 30.039 1.00 97.06 93 MET A CA 1
ATOM 719 C C . MET A 1 93 ? -17.321 7.345 30.942 1.00 97.06 93 MET A C 1
ATOM 721 O O . MET A 1 93 ? -18.146 7.517 31.835 1.00 97.06 93 MET A O 1
ATOM 725 N N . SER A 1 94 ? -16.675 6.188 30.764 1.00 96.12 94 SER A N 1
ATOM 726 C CA . SER A 1 94 ? -16.860 5.019 31.635 1.00 96.12 94 SER A CA 1
ATOM 727 C C . SER A 1 94 ? -16.491 5.327 33.085 1.00 96.12 94 SER A C 1
ATOM 729 O O . SER A 1 94 ? -17.222 4.980 34.001 1.00 96.12 94 SER A O 1
ATOM 731 N N . LYS A 1 95 ? -15.396 6.056 33.318 1.00 96.12 95 LYS A N 1
ATOM 732 C CA . LYS A 1 95 ? -15.007 6.467 34.674 1.00 96.12 95 LYS A CA 1
ATOM 733 C C . LYS A 1 95 ? -15.998 7.454 35.307 1.00 96.12 95 LYS A C 1
ATOM 735 O O . LYS A 1 95 ? -16.180 7.476 36.522 1.00 96.12 95 LYS A O 1
ATOM 740 N N . LEU A 1 96 ? -16.615 8.313 34.498 1.00 96.50 96 LEU A N 1
ATOM 741 C CA . LEU A 1 96 ? -17.645 9.236 34.970 1.00 96.50 96 LEU A CA 1
ATOM 742 C C . LEU A 1 96 ? -18.967 8.516 35.259 1.00 96.50 96 LEU A C 1
ATOM 744 O O . LEU A 1 96 ? -19.626 8.889 36.231 1.00 96.50 96 LEU A O 1
ATOM 748 N N . SER A 1 97 ? -19.345 7.495 34.476 1.00 96.31 97 SER A N 1
ATOM 749 C CA . SER A 1 97 ? -20.567 6.719 34.741 1.00 96.31 97 SER A CA 1
ATOM 750 C C . SER A 1 97 ? -20.496 6.030 36.102 1.00 96.31 97 SER A C 1
ATOM 752 O O . SER A 1 97 ? -21.435 6.163 36.878 1.00 96.31 97 SER A O 1
ATOM 754 N N . GLU A 1 98 ? -19.334 5.483 36.476 1.00 94.69 98 GLU A N 1
ATOM 755 C CA . GLU A 1 98 ? -19.080 4.901 37.806 1.00 94.69 98 GLU A CA 1
ATOM 756 C C . GLU A 1 98 ? -19.373 5.858 38.982 1.00 94.69 98 GLU A C 1
ATOM 758 O O . GLU A 1 98 ? -19.616 5.413 40.103 1.00 94.69 98 GLU A O 1
ATOM 763 N N . SER A 1 99 ? -19.362 7.178 38.755 1.00 95.56 99 SER A N 1
ATOM 764 C CA . SER A 1 99 ? -19.658 8.185 39.787 1.00 95.56 99 SER A CA 1
ATOM 765 C C . SER A 1 99 ? -21.161 8.445 39.982 1.00 95.56 99 SER A C 1
ATOM 767 O O . SER A 1 99 ? -21.546 9.204 40.876 1.00 95.56 99 SER A O 1
ATOM 769 N N . LEU A 1 100 ? -22.030 7.857 39.155 1.00 94.69 100 LEU A N 1
ATOM 770 C CA . LEU A 1 100 ? -23.479 8.015 39.253 1.00 94.69 100 LEU A CA 1
ATOM 771 C C . LEU A 1 100 ? -24.048 7.135 40.374 1.00 94.69 100 LEU A C 1
ATOM 773 O O . LEU A 1 100 ? -23.947 5.913 40.353 1.00 94.69 100 LEU A O 1
ATOM 777 N N . GLY A 1 101 ? -24.741 7.753 41.333 1.00 94.12 101 GLY A N 1
ATOM 778 C CA . GLY A 1 101 ? -25.410 7.032 42.426 1.00 94.12 101 GLY A CA 1
ATOM 779 C C . GLY A 1 101 ? -26.758 6.393 42.059 1.00 94.12 101 GLY A C 1
ATOM 780 O O . GLY A 1 101 ? -27.348 5.701 42.885 1.00 94.12 101 GLY A O 1
ATOM 781 N N . PHE A 1 102 ? -27.277 6.641 40.853 1.00 95.06 102 PHE A N 1
ATOM 782 C CA . PHE A 1 102 ? -28.540 6.074 40.361 1.00 95.06 102 PHE A CA 1
ATOM 783 C C . PHE A 1 102 ? -28.266 4.833 39.500 1.00 95.06 102 PHE A C 1
ATOM 785 O O . PHE A 1 102 ? -27.331 4.899 38.712 1.00 95.06 102 PHE A O 1
ATOM 792 N N . PRO A 1 103 ? -29.049 3.739 39.563 1.00 95.38 103 PRO A N 1
ATOM 793 C CA . PRO A 1 103 ? -28.816 2.554 38.730 1.00 95.38 103 PRO A CA 1
ATOM 794 C C . PRO A 1 103 ? -28.783 2.868 37.221 1.00 95.38 103 PRO A C 1
ATOM 796 O O . PRO A 1 103 ? -29.760 3.373 36.672 1.00 95.38 103 PRO A O 1
ATOM 799 N N . HIS A 1 104 ? -27.672 2.552 36.546 1.00 95.75 104 HIS A N 1
ATOM 800 C CA . HIS A 1 104 ? -27.397 2.979 35.163 1.00 95.75 104 HIS A CA 1
ATOM 801 C C . HIS A 1 104 ? -26.805 1.870 34.272 1.00 95.75 104 HIS A C 1
ATOM 803 O O . HIS A 1 104 ? -26.087 2.152 33.319 1.00 95.75 104 HIS A O 1
ATOM 809 N N . GLN A 1 105 ? -27.165 0.606 34.519 1.00 95.56 105 GLN A N 1
ATOM 810 C CA . GLN A 1 105 ? -26.638 -0.552 33.778 1.00 95.56 105 GLN A CA 1
ATOM 811 C C . GLN A 1 105 ? -26.761 -0.424 32.248 1.00 95.56 105 GLN A C 1
ATOM 813 O O . GLN A 1 105 ? -25.857 -0.819 31.519 1.00 95.56 105 GLN A O 1
ATOM 818 N N . SER A 1 106 ? -27.859 0.154 31.750 1.00 96.50 106 SER A N 1
ATOM 819 C CA . SER A 1 106 ? -28.061 0.362 30.310 1.00 96.50 106 SER A CA 1
ATOM 820 C C . SER A 1 106 ? -27.024 1.301 29.687 1.00 96.50 106 SER A C 1
ATOM 822 O O . SER A 1 106 ? -26.665 1.121 28.525 1.00 96.50 106 SER A O 1
ATOM 824 N N . LEU A 1 107 ? -26.536 2.287 30.446 1.00 96.44 107 LEU A N 1
ATOM 825 C CA . LEU A 1 107 ? -25.444 3.159 30.024 1.00 96.44 107 LEU A CA 1
ATOM 826 C C . LEU A 1 107 ? -24.128 2.380 29.989 1.00 96.44 107 LEU A C 1
ATOM 828 O O . LEU A 1 107 ? -23.408 2.464 28.999 1.00 96.44 107 LEU A O 1
ATOM 832 N N . ASP A 1 108 ? -23.838 1.596 31.026 1.00 95.81 108 ASP A N 1
ATOM 833 C CA . ASP A 1 108 ? -22.595 0.821 31.104 1.00 95.81 108 ASP A CA 1
ATOM 834 C C . ASP A 1 108 ? -22.506 -0.244 30.008 1.00 95.81 108 ASP A C 1
ATOM 836 O O . ASP A 1 108 ? -21.436 -0.470 29.442 1.00 95.81 108 ASP A O 1
ATOM 840 N N . ASP A 1 109 ? -23.627 -0.886 29.678 1.00 97.19 109 ASP A N 1
ATOM 841 C CA . ASP A 1 109 ? -23.691 -1.844 28.577 1.00 97.19 109 ASP A CA 1
ATOM 842 C C . ASP A 1 109 ? -23.475 -1.140 27.229 1.00 97.19 109 ASP A C 1
ATOM 844 O O . ASP A 1 109 ? -22.656 -1.594 26.432 1.00 97.19 109 ASP A O 1
ATOM 848 N N . ALA A 1 110 ? -24.094 0.027 27.008 1.00 97.62 110 ALA A N 1
ATOM 849 C CA . ALA A 1 110 ? -23.873 0.815 25.794 1.00 97.62 110 ALA A CA 1
ATOM 850 C C . ALA A 1 110 ? -22.413 1.291 25.650 1.00 97.62 110 ALA A C 1
ATOM 852 O O . ALA A 1 110 ? -21.849 1.238 24.555 1.00 97.62 110 ALA A O 1
ATOM 853 N N . LEU A 1 111 ? -21.777 1.726 26.746 1.00 97.31 111 LEU A N 1
ATOM 854 C CA . LEU A 1 111 ? -20.362 2.115 26.767 1.00 97.31 111 LEU A CA 1
ATOM 855 C C . LEU A 1 111 ? -19.445 0.922 26.465 1.00 97.31 111 LEU A C 1
ATOM 857 O O . LEU A 1 111 ? -18.482 1.055 25.704 1.00 97.31 111 LEU A O 1
ATOM 861 N N . ARG A 1 112 ? -19.756 -0.255 27.019 1.00 96.88 112 ARG A N 1
ATOM 862 C CA . ARG A 1 112 ? -19.006 -1.495 26.781 1.00 96.88 112 ARG A CA 1
ATOM 863 C C . ARG A 1 112 ? -19.116 -1.955 25.331 1.00 96.88 112 ARG A C 1
ATOM 865 O O . ARG A 1 112 ? -18.093 -2.270 24.722 1.00 96.88 112 ARG A O 1
ATOM 872 N N . ASP A 1 113 ? -20.322 -1.952 24.775 1.00 97.75 113 ASP A N 1
ATOM 873 C CA . ASP A 1 113 ? -20.577 -2.351 23.390 1.00 97.75 113 ASP A CA 1
ATOM 874 C C . ASP A 1 113 ? -19.886 -1.406 22.402 1.00 97.75 113 ASP A C 1
ATOM 876 O O . ASP A 1 113 ? -19.240 -1.857 21.450 1.00 97.75 113 ASP A O 1
ATOM 880 N N . LEU A 1 114 ? -19.946 -0.094 22.658 1.00 97.62 114 LEU A N 1
ATOM 881 C CA . LEU A 1 114 ? -19.243 0.901 21.853 1.00 97.62 114 LEU A CA 1
ATOM 882 C C . LEU A 1 114 ? -17.722 0.707 21.926 1.00 97.62 114 LEU A C 1
ATOM 884 O O . LEU A 1 114 ? -17.054 0.705 20.892 1.00 97.62 114 LEU A O 1
ATOM 888 N N . SER A 1 115 ? -17.179 0.463 23.122 1.00 97.00 115 SER A N 1
ATOM 889 C CA . SER A 1 115 ? -15.752 0.188 23.315 1.00 97.00 115 SER A CA 1
ATOM 890 C C . SER A 1 115 ? -15.310 -1.050 22.537 1.00 97.00 115 SER A C 1
ATOM 892 O O . SER A 1 115 ? -14.304 -1.013 21.826 1.00 97.00 115 SER A O 1
ATOM 894 N N . ALA A 1 116 ? -16.084 -2.136 22.596 1.00 97.44 116 ALA A N 1
ATOM 895 C CA . ALA A 1 116 ? -15.796 -3.354 21.846 1.00 97.44 116 ALA A CA 1
ATOM 896 C C . ALA A 1 116 ? -15.831 -3.117 20.326 1.00 97.44 116 ALA A C 1
ATOM 898 O O . ALA A 1 116 ? -14.947 -3.585 19.602 1.00 97.44 116 ALA A O 1
ATOM 899 N N . ALA A 1 117 ? -16.818 -2.361 19.835 1.00 97.56 117 ALA A N 1
ATOM 900 C CA . ALA A 1 117 ? -16.924 -2.013 18.422 1.00 97.56 117 ALA A CA 1
ATOM 901 C C . ALA A 1 117 ? -15.724 -1.182 17.938 1.00 97.56 117 ALA A C 1
ATOM 903 O O . ALA A 1 117 ? -15.175 -1.479 16.875 1.00 97.56 117 ALA A O 1
ATOM 904 N N . MET A 1 118 ? -15.283 -0.200 18.729 1.00 97.62 118 MET A N 1
ATOM 905 C CA . MET A 1 118 ? -14.133 0.649 18.410 1.00 97.62 118 MET A CA 1
ATOM 906 C C . MET A 1 118 ? -12.806 -0.110 18.437 1.00 97.62 118 MET A C 1
ATOM 908 O O . MET A 1 118 ? -12.012 0.035 17.513 1.00 97.62 118 MET A O 1
ATOM 912 N N . HIS A 1 119 ? -12.570 -0.968 19.436 1.00 97.50 119 HIS A N 1
ATOM 913 C CA . HIS A 1 119 ? -11.365 -1.806 19.476 1.00 97.50 119 HIS A CA 1
ATOM 914 C C . HIS A 1 119 ? -11.288 -2.756 18.275 1.00 97.50 119 HIS A C 1
ATOM 916 O O . HIS A 1 119 ? -10.205 -3.000 17.740 1.00 97.50 119 HIS A O 1
ATOM 922 N N . ARG A 1 120 ? -12.434 -3.282 17.827 1.00 97.44 120 ARG A N 1
ATOM 923 C CA . ARG A 1 120 ? -12.502 -4.114 16.622 1.00 97.44 120 ARG A CA 1
ATOM 924 C C . ARG A 1 120 ? -12.141 -3.318 15.365 1.00 97.44 120 ARG A C 1
ATOM 926 O O . ARG A 1 120 ? -11.317 -3.797 14.592 1.00 97.44 120 ARG A O 1
ATOM 933 N N . ASP A 1 121 ? -12.714 -2.126 15.178 1.00 96.31 121 ASP A N 1
ATOM 934 C CA . ASP A 1 121 ? -12.390 -1.267 14.025 1.00 96.31 121 ASP A CA 1
ATOM 935 C C . ASP A 1 121 ? -10.914 -0.840 14.053 1.00 96.31 121 ASP A C 1
ATOM 937 O O . ASP A 1 121 ? -10.206 -0.976 13.058 1.00 96.31 121 ASP A O 1
ATOM 941 N N . LEU A 1 122 ? -10.393 -0.450 15.220 1.00 96.44 122 LEU A N 1
ATOM 942 C CA . LEU A 1 122 ? -8.977 -0.129 15.408 1.00 96.44 122 LEU A CA 1
ATOM 943 C C . LEU A 1 122 ? -8.071 -1.291 14.979 1.00 96.44 122 LEU A C 1
ATOM 945 O O . LEU A 1 122 ? -7.125 -1.087 14.216 1.00 96.44 122 LEU A O 1
ATOM 949 N N . SER A 1 123 ? -8.380 -2.513 15.422 1.00 93.88 123 SER A N 1
ATOM 950 C CA . SER A 1 123 ? -7.628 -3.714 15.045 1.00 93.88 123 SER A CA 1
ATOM 951 C C . SER A 1 123 ? -7.660 -3.963 13.534 1.00 93.88 123 SER A C 1
ATOM 953 O O . SER A 1 123 ? -6.624 -4.262 12.935 1.00 93.88 123 SER A O 1
ATOM 955 N N . GLU A 1 124 ? -8.817 -3.777 12.896 1.00 91.50 124 GLU A N 1
ATOM 956 C CA . GLU A 1 124 ? -8.965 -3.900 11.445 1.00 91.50 124 GLU A CA 1
ATOM 957 C C . GLU A 1 124 ? -8.119 -2.852 10.701 1.00 91.50 124 GLU A C 1
ATOM 959 O O . GLU A 1 124 ? -7.358 -3.199 9.794 1.00 91.50 124 GLU A O 1
ATOM 964 N N . LYS A 1 125 ? -8.163 -1.578 11.118 1.00 90.31 125 LYS A N 1
ATOM 965 C CA . LYS A 1 125 ? -7.340 -0.510 10.521 1.00 90.31 125 LYS A CA 1
ATOM 966 C C . LYS A 1 125 ? -5.845 -0.746 10.722 1.00 90.31 125 LYS A C 1
ATOM 968 O O . LYS A 1 125 ? -5.069 -0.519 9.794 1.00 90.31 125 LYS A O 1
ATOM 973 N N . GLN A 1 126 ? -5.429 -1.227 11.893 1.00 88.81 126 GLN A N 1
ATOM 974 C CA . GLN A 1 126 ? -4.033 -1.579 12.169 1.00 88.81 126 GLN A CA 1
ATOM 975 C C . GLN A 1 126 ? -3.559 -2.735 11.280 1.00 88.81 126 GLN A C 1
ATOM 977 O O . GLN A 1 126 ? -2.478 -2.653 10.692 1.00 88.81 126 GLN A O 1
ATOM 982 N N . ALA A 1 127 ? -4.377 -3.779 11.121 1.00 82.81 127 ALA A N 1
ATOM 983 C CA . ALA A 1 127 ? -4.080 -4.899 10.232 1.00 82.81 127 ALA A CA 1
ATOM 984 C C . ALA A 1 127 ? -3.965 -4.450 8.766 1.00 82.81 127 ALA A C 1
ATOM 986 O O . ALA A 1 127 ? -3.036 -4.856 8.065 1.00 82.81 127 ALA A O 1
ATOM 987 N N . LEU A 1 128 ? -4.854 -3.559 8.317 1.00 82.19 128 LEU A N 1
ATOM 988 C CA . LEU A 1 128 ? -4.777 -2.943 6.993 1.00 82.19 128 LEU A CA 1
ATOM 989 C C . LEU A 1 128 ? -3.499 -2.112 6.833 1.00 82.19 128 LEU A C 1
ATOM 991 O O . LEU A 1 128 ? -2.778 -2.303 5.860 1.00 82.19 128 LEU A O 1
ATOM 995 N N . CYS A 1 129 ? -3.156 -1.253 7.796 1.00 81.12 129 CYS A N 1
ATOM 996 C CA . CYS A 1 129 ? -1.918 -0.466 7.766 1.00 81.12 129 CYS A CA 1
ATOM 997 C C . CYS A 1 129 ? -0.676 -1.366 7.648 1.00 81.12 129 CYS A C 1
ATOM 999 O O . CYS A 1 129 ? 0.225 -1.104 6.848 1.00 81.12 129 CYS A O 1
ATOM 1001 N N . TYR A 1 130 ? -0.667 -2.480 8.386 1.00 73.12 130 TYR A N 1
ATOM 1002 C CA . TYR A 1 130 ? 0.394 -3.479 8.320 1.00 73.12 130 TYR A CA 1
ATOM 1003 C C . TYR A 1 130 ? 0.439 -4.201 6.965 1.00 73.12 130 TYR A C 1
ATOM 1005 O O . TYR A 1 130 ? 1.516 -4.406 6.413 1.00 73.12 130 TYR A O 1
ATOM 1013 N N . SER A 1 131 ? -0.715 -4.544 6.386 1.00 67.75 131 SER A N 1
ATOM 1014 C CA . SER A 1 131 ? -0.807 -5.156 5.053 1.00 67.75 131 SER A CA 1
ATOM 1015 C C . SER A 1 131 ? -0.356 -4.214 3.934 1.00 67.75 131 SER A C 1
ATOM 1017 O O . SER A 1 131 ? 0.201 -4.668 2.937 1.00 67.75 131 SER A O 1
ATOM 1019 N N . LEU A 1 132 ? -0.599 -2.912 4.083 1.00 68.69 132 LEU A N 1
ATOM 1020 C CA . LEU A 1 132 ? -0.184 -1.876 3.133 1.00 68.69 132 LEU A CA 1
ATOM 1021 C C . LEU A 1 132 ? 1.285 -1.461 3.337 1.00 68.69 132 LEU A C 1
ATOM 1023 O O . LEU A 1 132 ? 1.805 -0.619 2.602 1.00 68.69 132 LEU A O 1
ATOM 1027 N N . SER A 1 133 ? 1.986 -2.065 4.306 1.00 65.94 133 SER A N 1
ATOM 1028 C CA . SER A 1 133 ? 3.433 -1.937 4.490 1.00 65.94 133 SER A CA 1
ATOM 1029 C C . SER A 1 133 ? 4.175 -2.660 3.365 1.00 65.94 133 SER A C 1
ATOM 1031 O O . SER A 1 133 ? 4.733 -3.749 3.521 1.00 65.94 133 SER A O 1
ATOM 1033 N N . PHE A 1 134 ? 4.175 -2.055 2.181 1.00 70.62 134 PHE A N 1
ATOM 1034 C CA . PHE A 1 134 ? 5.072 -2.456 1.114 1.00 70.62 134 PHE A CA 1
ATOM 1035 C C . PHE A 1 134 ? 6.474 -1.933 1.459 1.00 70.62 134 PHE A C 1
ATOM 1037 O O . PHE A 1 134 ? 6.630 -0.725 1.669 1.00 70.62 134 PHE A O 1
ATOM 1044 N N . PRO A 1 135 ? 7.500 -2.800 1.578 1.00 77.19 135 PRO A N 1
ATOM 1045 C CA . PRO A 1 135 ? 8.840 -2.359 1.939 1.00 77.19 135 PRO A CA 1
ATOM 1046 C C . PRO A 1 135 ? 9.309 -1.238 1.006 1.00 77.19 135 PRO A C 1
ATOM 1048 O O . PRO A 1 135 ? 9.076 -1.330 -0.198 1.00 77.19 135 PRO A O 1
ATOM 1051 N N . PRO A 1 136 ? 10.030 -0.220 1.506 1.00 78.19 136 PRO A N 1
ATOM 1052 C CA . PRO A 1 136 ? 10.452 0.928 0.697 1.00 78.19 136 PRO A CA 1
ATOM 1053 C C . PRO A 1 136 ? 11.430 0.550 -0.428 1.00 78.19 136 PRO A C 1
ATOM 1055 O O . PRO A 1 136 ? 11.749 1.370 -1.284 1.00 78.19 136 PRO A O 1
ATOM 1058 N N . THR A 1 137 ? 11.917 -0.689 -0.424 1.00 85.94 137 THR A N 1
ATOM 1059 C CA . THR A 1 137 ? 12.753 -1.291 -1.460 1.00 85.94 137 THR A CA 1
ATOM 1060 C C . THR A 1 137 ? 11.967 -2.114 -2.474 1.00 85.94 137 THR A C 1
ATOM 1062 O O . THR A 1 137 ? 12.532 -2.492 -3.494 1.00 85.94 137 THR A O 1
ATOM 1065 N N . LYS A 1 138 ? 10.689 -2.423 -2.238 1.00 87.25 138 LYS A N 1
ATOM 1066 C CA . LYS A 1 138 ? 9.889 -3.216 -3.170 1.00 87.25 138 LYS A CA 1
ATOM 1067 C C . LYS A 1 138 ? 9.099 -2.331 -4.123 1.00 87.25 138 LYS A C 1
ATOM 1069 O O . LYS A 1 138 ? 8.639 -1.257 -3.749 1.00 87.25 138 LYS A O 1
ATOM 1074 N N . LEU A 1 139 ? 8.921 -2.811 -5.348 1.00 88.56 139 LEU A N 1
ATOM 1075 C CA . LEU A 1 139 ? 8.095 -2.202 -6.389 1.00 88.56 139 LEU A CA 1
ATOM 1076 C C . LEU A 1 139 ? 7.211 -3.276 -7.021 1.00 88.56 139 LEU A C 1
ATOM 1078 O O . LEU A 1 139 ? 7.692 -4.377 -7.278 1.00 88.56 139 LEU A O 1
ATOM 1082 N N . GLU A 1 140 ? 5.948 -2.959 -7.280 1.00 89.88 140 GLU A N 1
ATOM 1083 C CA . GLU A 1 140 ? 5.025 -3.839 -7.998 1.00 89.88 140 GLU A CA 1
ATOM 1084 C C . GLU A 1 140 ? 4.697 -3.241 -9.368 1.00 89.88 140 GLU A C 1
ATOM 1086 O O . GLU A 1 140 ? 4.277 -2.088 -9.466 1.00 89.88 140 GLU A O 1
ATOM 1091 N N . LEU A 1 141 ? 4.930 -4.026 -10.421 1.00 91.12 141 LEU A N 1
ATOM 1092 C CA . LEU A 1 141 ? 4.510 -3.734 -11.787 1.00 91.12 141 LEU A CA 1
ATOM 1093 C C . LEU A 1 141 ? 3.281 -4.570 -12.118 1.00 91.12 141 LEU A C 1
ATOM 1095 O O . LEU A 1 141 ? 3.330 -5.793 -11.992 1.00 91.12 141 LEU A O 1
ATOM 1099 N N . CYS A 1 142 ? 2.234 -3.923 -12.612 1.00 90.81 142 CYS A N 1
ATOM 1100 C CA . CYS A 1 142 ? 1.088 -4.576 -13.225 1.00 90.81 142 CYS A CA 1
ATOM 1101 C C . CYS A 1 142 ? 1.139 -4.414 -14.738 1.00 90.81 142 CYS A C 1
ATOM 1103 O O . CYS A 1 142 ? 1.433 -3.332 -15.228 1.00 90.81 142 CYS A O 1
ATOM 1105 N N . ALA A 1 143 ? 0.838 -5.477 -15.473 1.00 91.06 143 ALA A N 1
ATOM 1106 C CA . ALA A 1 143 ? 0.710 -5.448 -16.921 1.00 91.06 143 ALA A CA 1
ATOM 1107 C C . ALA A 1 143 ? -0.691 -5.907 -17.314 1.00 91.06 143 ALA A C 1
ATOM 1109 O O . ALA A 1 143 ? -1.083 -7.031 -16.995 1.00 91.06 143 ALA A O 1
ATOM 1110 N N . THR A 1 144 ? -1.439 -5.046 -17.992 1.00 89.88 144 THR A N 1
ATOM 1111 C CA . THR A 1 144 ? -2.791 -5.349 -18.463 1.00 89.88 144 THR A CA 1
ATOM 1112 C C . THR A 1 144 ? -2.708 -6.112 -19.778 1.00 89.88 144 THR A C 1
ATOM 1114 O O . THR A 1 144 ? -2.043 -5.682 -20.714 1.00 89.88 144 THR A O 1
ATOM 1117 N N . ARG A 1 145 ? -3.366 -7.268 -19.860 1.00 82.00 145 ARG A N 1
ATOM 1118 C CA . ARG A 1 145 ? -3.478 -8.074 -21.080 1.00 82.00 145 ARG A CA 1
ATOM 1119 C C . ARG A 1 145 ? -4.939 -8.445 -21.336 1.00 82.00 145 ARG A C 1
ATOM 1121 O O . ARG A 1 145 ? -5.735 -8.429 -20.395 1.00 82.00 145 ARG A O 1
ATOM 1128 N N . PRO A 1 146 ? -5.304 -8.827 -22.572 1.00 81.06 146 PRO A N 1
ATOM 1129 C CA . PRO A 1 146 ? -6.661 -9.278 -22.884 1.00 81.06 146 PRO A CA 1
ATOM 1130 C C . PRO A 1 146 ? -7.137 -10.444 -22.002 1.00 81.06 146 PRO A C 1
ATOM 1132 O O . PRO A 1 146 ? -8.321 -10.550 -21.699 1.00 81.06 146 PRO A O 1
ATOM 1135 N N . GLU A 1 147 ? -6.214 -11.303 -21.563 1.00 81.31 147 GLU A N 1
ATOM 1136 C CA . GLU A 1 147 ? -6.490 -12.483 -20.738 1.00 81.31 147 GLU A CA 1
ATOM 1137 C C . GLU A 1 147 ? -6.494 -12.194 -19.224 1.00 81.31 147 GLU A C 1
ATOM 1139 O O . GLU A 1 147 ? -6.830 -13.079 -18.435 1.00 81.31 147 GLU A O 1
ATOM 1144 N N . GLY A 1 148 ? -6.120 -10.980 -18.803 1.00 82.31 148 GLY A N 1
ATOM 1145 C CA . GLY A 1 148 ? -6.048 -10.570 -17.400 1.00 82.31 148 GLY A CA 1
ATOM 1146 C C . GLY A 1 148 ? -4.848 -9.677 -17.080 1.00 82.31 148 GLY A C 1
ATOM 1147 O O . GLY A 1 148 ? -4.092 -9.270 -17.958 1.00 82.31 148 GLY A O 1
ATOM 1148 N N . THR A 1 149 ? -4.663 -9.367 -15.798 1.00 83.50 149 THR A N 1
ATOM 1149 C CA . THR A 1 149 ? -3.544 -8.542 -15.323 1.00 83.50 149 THR A CA 1
ATOM 1150 C C . THR A 1 149 ? -2.451 -9.422 -14.721 1.00 83.50 149 THR A C 1
ATOM 1152 O O . THR A 1 149 ? -2.702 -10.162 -13.770 1.00 83.50 149 THR A O 1
ATOM 1155 N N . ASP A 1 150 ? -1.226 -9.306 -15.231 1.00 87.44 150 ASP A N 1
ATOM 1156 C CA . ASP A 1 150 ? -0.043 -9.918 -14.621 1.00 87.44 150 ASP A CA 1
ATOM 1157 C C . ASP A 1 150 ? 0.559 -8.966 -13.577 1.00 87.44 150 ASP A C 1
ATOM 1159 O O . ASP A 1 150 ? 0.673 -7.769 -13.835 1.00 87.44 150 ASP A O 1
ATOM 1163 N N . SER A 1 151 ? 0.992 -9.483 -12.421 1.00 88.12 151 SER A N 1
ATOM 1164 C CA . SER A 1 151 ? 1.715 -8.707 -11.397 1.00 88.12 151 SER A CA 1
ATOM 1165 C C . SER A 1 151 ? 3.132 -9.246 -11.174 1.00 88.12 151 SER A C 1
ATOM 1167 O O . SER A 1 151 ? 3.359 -10.458 -11.072 1.00 88.12 151 SER A O 1
ATOM 1169 N N . PHE A 1 152 ? 4.100 -8.332 -11.079 1.00 89.81 152 PHE A N 1
ATOM 1170 C CA . PHE A 1 152 ? 5.514 -8.615 -10.862 1.00 89.81 152 PHE A CA 1
ATOM 1171 C C . PHE A 1 152 ? 6.070 -7.761 -9.721 1.00 89.81 152 PHE A C 1
ATOM 1173 O O . PHE A 1 152 ? 6.141 -6.538 -9.824 1.00 89.81 152 PHE A O 1
ATOM 1180 N N . ILE A 1 153 ? 6.550 -8.408 -8.657 1.00 89.56 153 ILE A N 1
ATOM 1181 C CA . ILE A 1 153 ? 7.167 -7.725 -7.513 1.00 89.56 153 ILE A CA 1
ATOM 1182 C C . ILE A 1 153 ? 8.693 -7.793 -7.619 1.00 89.56 153 ILE A C 1
ATOM 1184 O O . ILE A 1 153 ? 9.283 -8.875 -7.671 1.00 89.56 153 ILE A O 1
ATOM 1188 N N . PHE A 1 154 ? 9.330 -6.626 -7.592 1.00 90.44 154 PHE A N 1
ATOM 1189 C CA . PHE A 1 154 ? 10.777 -6.440 -7.599 1.00 90.44 154 PHE A CA 1
ATOM 1190 C C . PHE A 1 154 ? 11.263 -5.914 -6.256 1.00 90.44 154 PHE A C 1
ATOM 1192 O O . PHE A 1 154 ? 10.580 -5.130 -5.609 1.00 90.44 154 PHE A O 1
ATOM 1199 N N . GLU A 1 155 ? 12.458 -6.330 -5.843 1.00 90.75 155 GLU A N 1
ATOM 1200 C CA . GLU A 1 155 ? 13.145 -5.822 -4.655 1.00 90.75 155 GLU A CA 1
ATOM 1201 C C . GLU A 1 155 ? 14.442 -5.139 -5.100 1.00 90.75 155 GLU A C 1
ATOM 1203 O O . GLU A 1 155 ? 15.294 -5.757 -5.739 1.00 90.75 155 GLU A O 1
ATOM 1208 N N . PHE A 1 156 ? 14.562 -3.854 -4.788 1.00 90.12 156 PHE A N 1
ATOM 1209 C CA . PHE A 1 156 ? 15.716 -3.009 -5.064 1.00 90.12 156 PHE A CA 1
ATOM 1210 C C . PHE A 1 156 ? 16.704 -3.052 -3.890 1.00 90.12 156 PHE A C 1
ATOM 1212 O O . PHE A 1 156 ? 16.302 -3.295 -2.752 1.00 90.12 156 PHE A O 1
ATOM 1219 N N . PRO A 1 157 ? 18.002 -2.791 -4.128 1.00 90.69 157 PRO A N 1
ATOM 1220 C CA . PRO A 1 157 ? 19.017 -2.850 -3.075 1.00 90.69 157 PRO A CA 1
ATOM 1221 C C . PRO A 1 157 ? 18.814 -1.795 -1.975 1.00 90.69 157 PRO A C 1
ATOM 1223 O O . PRO A 1 157 ? 19.175 -2.033 -0.827 1.00 90.69 157 PRO A O 1
ATOM 1226 N N . HIS A 1 158 ? 18.232 -0.641 -2.313 1.00 89.25 158 HIS A N 1
ATOM 1227 C CA . HIS A 1 158 ? 17.893 0.431 -1.378 1.00 89.25 158 HIS A CA 1
ATOM 1228 C C . HIS A 1 158 ? 16.748 1.300 -1.940 1.00 89.25 158 HIS A C 1
ATOM 1230 O O . HIS A 1 158 ? 16.483 1.250 -3.148 1.00 89.25 158 HIS A O 1
ATOM 1236 N N . PRO A 1 159 ? 16.059 2.093 -1.095 1.00 83.00 159 PRO A N 1
ATOM 1237 C CA . PRO A 1 159 ? 14.909 2.900 -1.511 1.00 83.00 159 PRO A CA 1
ATOM 1238 C C . PRO A 1 159 ? 15.210 3.891 -2.641 1.00 83.00 159 PRO A C 1
ATOM 1240 O O . PRO A 1 159 ? 14.380 4.049 -3.533 1.00 83.00 159 PRO A O 1
ATOM 1243 N N . ASP A 1 160 ? 16.401 4.497 -2.664 1.00 85.62 160 ASP A N 1
ATOM 1244 C CA . ASP A 1 160 ? 16.754 5.472 -3.709 1.00 85.62 160 ASP A CA 1
ATOM 1245 C C . ASP A 1 160 ? 16.881 4.831 -5.096 1.00 85.62 160 ASP A C 1
ATOM 1247 O O . ASP A 1 160 ? 16.492 5.435 -6.091 1.00 85.62 160 ASP A O 1
ATOM 1251 N N . ALA A 1 161 ? 17.365 3.584 -5.183 1.00 92.00 161 ALA A N 1
ATOM 1252 C CA . ALA A 1 161 ? 17.424 2.856 -6.453 1.00 92.00 161 ALA A CA 1
ATOM 1253 C C . ALA A 1 161 ? 16.018 2.556 -6.991 1.00 92.00 161 ALA A C 1
ATOM 1255 O O . ALA A 1 161 ? 15.781 2.664 -8.194 1.00 92.00 161 ALA A O 1
ATOM 1256 N N . ARG A 1 162 ? 15.080 2.216 -6.095 1.00 90.75 162 ARG A N 1
ATOM 1257 C CA . ARG A 1 162 ? 13.662 2.063 -6.442 1.00 90.75 162 ARG A CA 1
ATOM 1258 C C . ARG A 1 162 ? 13.091 3.387 -6.946 1.00 90.75 162 ARG A C 1
ATOM 1260 O O . ARG A 1 162 ? 12.494 3.413 -8.014 1.00 90.75 162 ARG A O 1
ATOM 1267 N N . LEU A 1 163 ? 13.306 4.473 -6.202 1.00 87.38 163 LEU A N 1
ATOM 1268 C CA . LEU A 1 163 ? 12.789 5.799 -6.539 1.00 87.38 163 LEU A CA 1
ATOM 1269 C C . LEU A 1 163 ? 13.323 6.299 -7.889 1.00 87.38 163 LEU A C 1
ATOM 1271 O O . LEU A 1 163 ? 12.548 6.785 -8.707 1.00 87.38 163 LEU A O 1
ATOM 1275 N N . GLY A 1 164 ? 14.622 6.138 -8.152 1.00 92.62 164 GLY A N 1
ATOM 1276 C CA . GLY A 1 164 ? 15.219 6.502 -9.439 1.00 92.62 164 GLY A CA 1
ATOM 1277 C C . GLY A 1 164 ? 14.626 5.710 -10.608 1.00 92.62 164 GLY A C 1
ATOM 1278 O O . GLY A 1 164 ? 14.397 6.268 -11.680 1.00 92.62 164 GLY A O 1
ATOM 1279 N N . PHE A 1 165 ? 14.307 4.429 -10.397 1.00 94.81 165 PHE A N 1
ATOM 1280 C CA . PHE A 1 165 ? 13.600 3.625 -11.394 1.00 94.81 165 PHE A CA 1
ATOM 1281 C C . PHE A 1 165 ? 12.156 4.103 -11.615 1.00 94.81 165 PHE A C 1
ATOM 1283 O O . PHE A 1 165 ? 11.742 4.224 -12.764 1.00 94.81 165 PHE A O 1
ATOM 1290 N N . GLU A 1 166 ? 11.404 4.412 -10.550 1.00 92.25 166 GLU A N 1
ATOM 1291 C CA . GLU A 1 166 ? 10.041 4.965 -10.656 1.00 92.25 166 GLU A CA 1
ATOM 1292 C C . GLU A 1 166 ? 10.023 6.269 -11.462 1.00 92.25 166 GLU A C 1
ATOM 1294 O O . GLU A 1 166 ? 9.198 6.430 -12.358 1.00 92.25 166 GLU A O 1
ATOM 1299 N N . GLN A 1 167 ? 10.970 7.172 -11.194 1.00 93.06 167 GLN A N 1
ATOM 1300 C CA . GLN A 1 167 ? 11.100 8.439 -11.916 1.00 93.06 167 GLN A CA 1
ATOM 1301 C C . GLN A 1 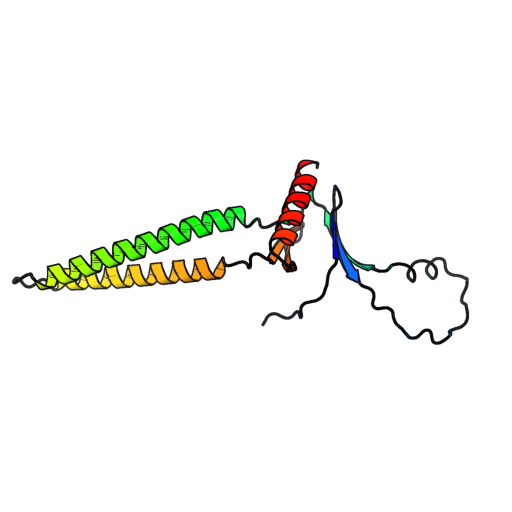167 ? 11.402 8.227 -13.403 1.00 93.06 167 GLN A C 1
ATOM 1303 O O . GLN A 1 167 ? 10.760 8.845 -14.251 1.00 93.06 167 GLN A O 1
ATOM 1308 N N . ALA A 1 168 ? 12.343 7.335 -13.727 1.00 95.25 168 ALA A N 1
ATOM 1309 C CA . ALA A 1 168 ? 12.674 7.017 -15.113 1.00 95.25 168 ALA A CA 1
ATOM 1310 C C . ALA A 1 168 ? 11.488 6.372 -15.849 1.00 95.25 168 ALA A C 1
ATOM 1312 O O . ALA A 1 168 ? 11.221 6.704 -17.004 1.00 95.25 168 ALA A O 1
ATOM 1313 N N . PHE A 1 169 ? 10.753 5.481 -15.175 1.00 95.19 169 PHE A N 1
ATOM 1314 C CA . PHE A 1 169 ? 9.548 4.851 -15.712 1.00 95.19 169 PHE A CA 1
ATOM 1315 C C . PHE A 1 169 ? 8.456 5.881 -16.010 1.00 95.19 169 PHE A C 1
ATOM 1317 O O . PHE A 1 169 ? 7.901 5.888 -17.106 1.00 95.19 169 PHE A O 1
ATOM 1324 N N . ASP A 1 170 ? 8.186 6.783 -15.067 1.00 93.12 170 ASP A N 1
ATOM 1325 C CA . ASP A 1 170 ? 7.204 7.858 -15.227 1.00 93.12 170 ASP A CA 1
ATOM 1326 C C . ASP A 1 170 ? 7.584 8.833 -16.341 1.00 93.12 170 ASP A C 1
ATOM 1328 O O . ASP A 1 170 ? 6.729 9.300 -17.096 1.00 93.12 170 ASP A O 1
ATOM 1332 N N . GLU A 1 171 ? 8.875 9.139 -16.467 1.00 94.88 171 GLU A N 1
ATOM 1333 C CA . GLU A 1 171 ? 9.380 9.960 -17.556 1.00 94.88 171 GLU A CA 1
ATOM 1334 C C . GLU A 1 171 ? 9.179 9.286 -18.916 1.00 94.88 171 GLU A C 1
ATOM 1336 O O . GLU A 1 171 ? 8.745 9.961 -19.851 1.00 94.88 171 GLU A O 1
ATOM 1341 N N . ALA A 1 172 ? 9.462 7.985 -19.027 1.00 95.12 172 ALA A N 1
ATOM 1342 C CA . ALA A 1 172 ? 9.232 7.222 -20.250 1.00 95.12 172 ALA A CA 1
ATOM 1343 C C . ALA A 1 172 ? 7.736 7.176 -20.602 1.00 95.12 172 ALA A C 1
ATOM 1345 O O . ALA A 1 172 ? 7.367 7.545 -21.713 1.00 95.12 172 ALA A O 1
ATOM 1346 N N . LYS A 1 173 ? 6.868 6.856 -19.630 1.00 92.62 173 LYS A N 1
ATOM 1347 C CA . LYS A 1 173 ? 5.400 6.865 -19.780 1.00 92.62 173 LYS A CA 1
ATOM 1348 C C . LYS A 1 173 ? 4.853 8.200 -20.274 1.00 92.62 173 LYS A C 1
ATOM 1350 O O . LYS A 1 173 ? 3.968 8.221 -21.114 1.00 92.62 173 LYS A O 1
ATOM 1355 N N . ARG A 1 174 ? 5.362 9.319 -19.753 1.00 91.94 174 ARG A N 1
ATOM 1356 C CA . ARG A 1 174 ? 4.912 10.669 -20.134 1.00 91.94 174 ARG A CA 1
ATOM 1357 C C . ARG A 1 174 ? 5.304 11.061 -21.565 1.00 91.94 174 ARG A C 1
ATOM 1359 O O . ARG A 1 174 ? 4.757 12.028 -22.085 1.00 91.94 174 ARG A O 1
ATOM 1366 N N . LYS A 1 175 ? 6.290 10.382 -22.158 1.00 91.81 175 LYS A N 1
ATOM 1367 C CA . LYS A 1 175 ? 6.787 10.640 -23.519 1.00 91.81 175 LYS A CA 1
ATOM 1368 C C . LYS A 1 175 ? 6.161 9.725 -24.582 1.00 91.81 175 LYS A C 1
ATOM 1370 O O . L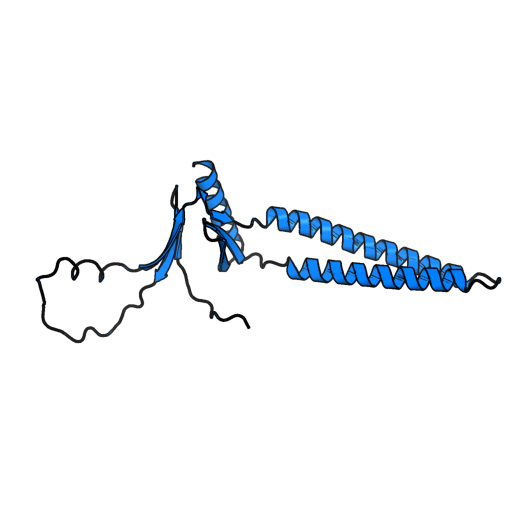YS A 1 175 ? 6.514 9.892 -25.749 1.00 91.81 175 LYS A O 1
ATOM 1375 N N . LEU A 1 176 ? 5.308 8.779 -24.183 1.00 87.44 176 LEU A N 1
ATOM 1376 C CA . LEU A 1 176 ? 4.486 7.966 -25.086 1.00 87.44 176 LEU A CA 1
ATOM 1377 C C . LEU A 1 176 ? 3.295 8.772 -25.598 1.00 87.44 176 LEU A C 1
ATOM 1379 O O . LEU A 1 176 ? 3.004 8.642 -26.805 1.00 87.44 176 LEU A O 1
#

InterPro domains:
  IPR039919 Rho guanine nucleotide exchange factor 10/17 [PTHR12877] (1-176)

Secondary structure (DSSP, 8-state):
---------EEEE-SSEEEEEEEPP--------------TTTTSSSS-SEEEEEEEESTTEEE--HHHHHHHHHHHHHHHHHHHHHHHHHHHHHHHHTT--S--HHHHHHHHHHHHHHHHHHHHHHHHHHHT---TTEEEEEEEETTEEEEEEEE-SSHHHHHHHHHHHHHHHHT-

pLDDT: mean 82.79, std 17.84, range [26.2, 97.88]